Protein AF-A0A7V3U3P9-F1 (afdb_monomer_lite)

Radius of gyration: 26.53 Å; chains: 1; bounding box: 94×39×67 Å

Structure (mmCIF, N/CA/C/O backbone):
data_AF-A0A7V3U3P9-F1
#
_entry.id   AF-A0A7V3U3P9-F1
#
loop_
_atom_site.group_PDB
_atom_site.id
_atom_site.type_symbol
_atom_site.label_atom_id
_atom_site.label_alt_id
_atom_site.label_comp_id
_atom_site.label_asym_id
_atom_site.label_entity_id
_atom_site.label_seq_id
_atom_site.pdbx_PDB_ins_code
_atom_site.Cartn_x
_atom_site.Cartn_y
_atom_site.Cartn_z
_atom_site.occupancy
_atom_site.B_iso_or_equiv
_atom_site.auth_seq_id
_atom_site.auth_comp_id
_atom_site.auth_asym_id
_atom_site.auth_atom_id
_atom_site.pdbx_PDB_model_num
ATOM 1 N N . MET A 1 1 ? -73.932 21.359 -50.971 1.00 46.62 1 MET A N 1
ATOM 2 C CA . MET A 1 1 ? -74.324 20.987 -49.596 1.00 46.62 1 MET A CA 1
ATOM 3 C C . MET A 1 1 ? -73.938 19.527 -49.365 1.00 46.62 1 MET A C 1
ATOM 5 O O . MET A 1 1 ? -74.734 18.662 -49.674 1.00 46.62 1 MET A O 1
ATOM 9 N N . VAL A 1 2 ? -72.713 19.258 -48.896 1.00 38.31 2 VAL A N 1
ATOM 10 C CA . VAL A 1 2 ? -72.288 17.982 -48.279 1.00 38.31 2 VAL A CA 1
ATOM 11 C C . VAL A 1 2 ? -71.192 18.347 -47.271 1.00 38.31 2 VAL A C 1
ATOM 13 O O . VAL A 1 2 ? -70.230 19.020 -47.634 1.00 38.31 2 VAL A O 1
ATOM 16 N N . ARG A 1 3 ? -71.396 18.010 -45.993 1.00 40.47 3 ARG A N 1
ATOM 17 C CA . ARG A 1 3 ? -70.483 18.297 -44.874 1.00 40.47 3 ARG A CA 1
ATOM 18 C C . ARG A 1 3 ? -69.463 17.160 -44.743 1.00 40.47 3 ARG A C 1
ATOM 20 O O . ARG A 1 3 ? -69.867 16.003 -44.697 1.00 40.47 3 ARG A O 1
ATOM 27 N N . LEU A 1 4 ? -68.177 17.491 -44.637 1.00 38.72 4 LEU A N 1
ATOM 28 C CA . LEU A 1 4 ? -67.116 16.564 -44.226 1.00 38.72 4 LEU A CA 1
ATOM 29 C C . LEU A 1 4 ? -67.027 16.566 -42.686 1.00 38.72 4 LEU A C 1
ATOM 31 O O . LEU A 1 4 ? -66.947 17.657 -42.115 1.00 38.72 4 LEU A O 1
ATOM 35 N N . PRO A 1 5 ? -67.032 15.417 -41.990 1.00 52.75 5 PRO A N 1
ATOM 36 C CA . PRO A 1 5 ? -66.794 15.397 -40.554 1.00 52.75 5 PRO A CA 1
ATOM 37 C C . PRO A 1 5 ? -65.288 15.361 -40.253 1.00 52.75 5 PRO A C 1
ATOM 39 O O . PRO A 1 5 ? -64.546 14.538 -40.786 1.00 52.75 5 PRO A O 1
ATOM 42 N N . PHE A 1 6 ? -64.850 16.254 -39.364 1.00 46.12 6 PHE A N 1
ATOM 43 C CA . PHE A 1 6 ? -63.572 16.160 -38.661 1.00 46.12 6 PHE A CA 1
ATOM 44 C C . PHE A 1 6 ? -63.615 14.954 -37.712 1.00 46.12 6 PHE A C 1
ATOM 46 O O . PHE A 1 6 ? -64.460 14.908 -36.819 1.00 46.12 6 PHE A O 1
ATOM 53 N N . ILE A 1 7 ? -62.705 13.994 -37.883 1.00 49.81 7 ILE A N 1
ATOM 54 C CA . ILE A 1 7 ? -62.454 12.937 -36.898 1.00 49.81 7 ILE A CA 1
ATOM 55 C C . ILE A 1 7 ? -61.219 13.349 -36.099 1.00 49.81 7 ILE A C 1
ATOM 57 O O . ILE A 1 7 ? -60.092 13.283 -36.586 1.00 49.81 7 ILE A O 1
ATOM 61 N N . THR A 1 8 ? -61.442 13.796 -34.868 1.00 47.94 8 THR A N 1
ATOM 62 C CA . THR A 1 8 ? -60.394 14.019 -33.871 1.00 47.94 8 THR A CA 1
ATOM 63 C C . THR A 1 8 ? -59.976 12.661 -33.308 1.00 47.94 8 THR A C 1
ATOM 65 O O . THR A 1 8 ? -60.768 12.000 -32.638 1.00 47.94 8 THR A O 1
ATOM 68 N N . ALA A 1 9 ? -58.747 12.220 -33.579 1.00 49.25 9 ALA A N 1
ATOM 69 C CA . ALA A 1 9 ? -58.184 11.032 -32.946 1.00 49.25 9 ALA A CA 1
ATOM 70 C C . ALA A 1 9 ? -57.761 11.373 -31.507 1.00 49.25 9 ALA A C 1
ATOM 72 O O . ALA A 1 9 ? -56.829 12.146 -31.290 1.00 49.25 9 ALA A O 1
ATOM 73 N N . LEU A 1 10 ? -58.469 10.817 -30.523 1.00 45.03 10 LEU A N 1
ATOM 74 C CA . LEU A 1 10 ? -58.104 10.887 -29.111 1.00 45.03 10 LEU A CA 1
ATOM 75 C C . LEU A 1 10 ? -57.141 9.733 -28.799 1.00 45.03 10 LEU A C 1
ATOM 77 O O . LEU A 1 10 ? -57.564 8.595 -28.601 1.00 45.03 10 LEU A O 1
ATOM 81 N N . THR A 1 11 ? -55.840 10.012 -28.777 1.00 53.34 11 THR A N 1
ATOM 82 C CA . THR A 1 11 ? -54.821 9.032 -28.384 1.00 53.34 11 THR A CA 1
ATOM 83 C C . THR A 1 11 ? -54.784 8.927 -26.860 1.00 53.34 11 THR A C 1
ATOM 85 O O . THR A 1 11 ? -54.251 9.800 -26.178 1.00 53.34 11 THR A O 1
ATOM 88 N N . VAL A 1 12 ? -55.360 7.859 -26.306 1.00 51.06 12 VAL A N 1
ATOM 89 C CA . VAL A 1 12 ? -55.224 7.519 -24.884 1.00 51.06 12 VAL A CA 1
ATOM 90 C C . VAL A 1 12 ? -53.857 6.862 -24.677 1.00 51.06 12 VAL A C 1
ATOM 92 O O . VAL A 1 12 ? -53.647 5.715 -25.066 1.00 51.06 12 VAL A O 1
ATOM 95 N N . PHE A 1 13 ? -52.915 7.579 -24.061 1.00 54.81 13 PHE A N 1
ATOM 96 C CA . PHE A 1 13 ? -51.685 6.982 -23.539 1.00 54.81 13 PHE A CA 1
ATOM 97 C C . PHE A 1 13 ? -52.014 6.211 -22.252 1.00 54.81 13 PHE A C 1
ATOM 99 O O . PHE A 1 13 ? -52.076 6.792 -21.169 1.00 54.81 13 PHE A O 1
ATOM 106 N N . LEU A 1 14 ? -52.216 4.892 -22.351 1.00 52.50 14 LEU A N 1
ATOM 107 C CA . LEU A 1 14 ? -52.084 4.017 -21.185 1.00 52.50 14 LEU A CA 1
ATOM 108 C C . LEU A 1 14 ? -50.596 3.950 -20.819 1.00 52.50 14 LEU A C 1
ATOM 110 O O . LEU A 1 14 ? -49.832 3.172 -21.389 1.00 52.50 14 LEU A O 1
ATOM 114 N N . ALA A 1 15 ? -50.181 4.774 -19.860 1.00 59.84 15 ALA A N 1
ATOM 115 C CA . ALA A 1 15 ? -48.938 4.554 -19.139 1.00 59.84 15 ALA A CA 1
ATOM 116 C C . ALA A 1 15 ? -49.094 3.263 -18.322 1.00 59.84 15 ALA A C 1
ATOM 118 O O . ALA A 1 15 ? -49.688 3.256 -17.245 1.00 59.84 15 ALA A O 1
ATOM 119 N N . ALA A 1 16 ? -48.607 2.145 -18.862 1.00 58.31 16 ALA A N 1
ATOM 120 C CA . ALA A 1 16 ? -48.462 0.917 -18.101 1.00 58.31 16 ALA A CA 1
ATOM 121 C C . ALA A 1 16 ? -47.437 1.174 -16.985 1.00 58.31 16 ALA A C 1
ATOM 123 O O . ALA A 1 16 ? -46.234 1.233 -17.240 1.00 58.31 16 ALA A O 1
ATOM 124 N N . CYS A 1 17 ? -47.915 1.355 -15.751 1.00 54.69 17 CYS A N 1
ATOM 125 C CA . CYS A 1 17 ? -47.083 1.259 -14.557 1.00 54.69 17 CYS A CA 1
ATOM 126 C C . CYS A 1 17 ? -46.470 -0.143 -14.525 1.00 54.69 17 CYS A C 1
ATOM 128 O O . CYS A 1 17 ? -47.109 -1.106 -14.100 1.00 54.69 17 CYS A O 1
ATOM 130 N N . LEU A 1 18 ? -45.236 -0.267 -15.012 1.00 62.41 18 LEU A N 1
ATOM 131 C CA . LEU A 1 18 ? -44.437 -1.461 -14.791 1.00 62.41 18 LEU A CA 1
ATOM 132 C C . LEU A 1 18 ? -44.228 -1.608 -13.277 1.00 62.41 18 LEU A C 1
ATOM 134 O O . LEU A 1 18 ? -43.896 -0.620 -12.617 1.00 62.41 18 LEU A O 1
ATOM 138 N N . PRO A 1 19 ? -44.413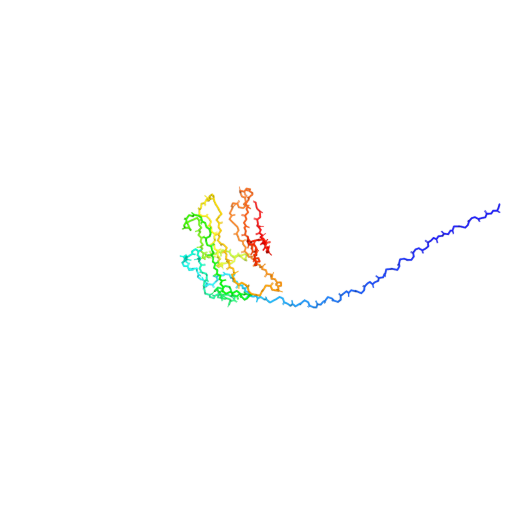 -2.809 -12.706 1.00 58.03 19 PRO A N 1
ATOM 139 C CA . PRO A 1 19 ? -44.147 -3.031 -11.296 1.00 58.03 19 PRO A CA 1
ATOM 140 C C . PRO A 1 19 ? -42.673 -2.734 -11.016 1.00 58.03 19 PRO A C 1
ATOM 142 O O . PRO A 1 19 ? -41.774 -3.342 -11.602 1.00 58.03 19 PRO A O 1
ATOM 145 N N . THR A 1 20 ? -42.427 -1.777 -10.122 1.00 61.72 20 THR A N 1
ATOM 146 C CA . THR A 1 20 ? -41.101 -1.460 -9.596 1.00 61.72 20 THR A CA 1
ATOM 147 C C . THR A 1 20 ? -40.511 -2.750 -9.036 1.00 61.72 20 THR A C 1
ATOM 149 O O . THR A 1 20 ? -41.060 -3.315 -8.088 1.00 61.72 20 THR A O 1
ATOM 152 N N . LYS A 1 21 ? -39.425 -3.262 -9.636 1.00 61.25 21 LYS A N 1
ATOM 153 C CA . LYS A 1 21 ? -38.688 -4.406 -9.080 1.00 61.25 21 LYS A CA 1
ATOM 154 C C . LYS A 1 21 ? -38.404 -4.087 -7.615 1.00 61.25 21 LYS A C 1
ATOM 156 O O . LYS A 1 21 ? -37.758 -3.076 -7.343 1.00 61.25 21 LYS A O 1
ATOM 161 N N . SER A 1 22 ? -38.899 -4.911 -6.688 1.00 57.88 22 SER A N 1
ATOM 162 C CA . SER A 1 22 ? -38.602 -4.735 -5.268 1.00 57.88 22 SER A CA 1
ATOM 163 C C . SER A 1 22 ? -37.087 -4.754 -5.113 1.00 57.88 22 SER A C 1
ATOM 165 O O . SER A 1 22 ? -36.445 -5.773 -5.382 1.00 57.88 22 SER A O 1
ATOM 167 N N . GLN A 1 23 ? -36.509 -3.615 -4.748 1.00 60.84 23 GLN A N 1
ATOM 168 C CA . GLN A 1 23 ? -35.085 -3.503 -4.507 1.00 60.84 23 GLN A CA 1
ATOM 169 C C . GLN A 1 23 ? -34.775 -4.391 -3.305 1.00 60.84 23 GLN A C 1
ATOM 171 O O . GLN A 1 23 ? -35.209 -4.115 -2.187 1.00 60.84 23 GLN A O 1
ATOM 176 N N . GLN A 1 24 ? -34.107 -5.517 -3.560 1.00 62.59 24 GLN A N 1
ATOM 177 C CA . GLN A 1 24 ? -33.650 -6.415 -2.511 1.00 62.59 24 GLN A CA 1
ATOM 178 C C . GLN A 1 24 ? -32.869 -5.574 -1.490 1.00 62.59 24 GLN A C 1
ATOM 180 O O . GLN A 1 24 ? -32.007 -4.797 -1.914 1.00 62.59 24 GLN A O 1
ATOM 185 N N . PRO A 1 25 ? -33.170 -5.665 -0.179 1.00 63.16 25 PRO A N 1
ATOM 186 C CA . PRO A 1 25 ? -32.473 -4.869 0.819 1.00 63.16 25 PRO A CA 1
ATOM 187 C C . PRO A 1 25 ? -30.971 -5.101 0.669 1.00 63.16 25 PRO A C 1
ATOM 189 O O . PRO A 1 25 ? -30.502 -6.245 0.682 1.00 63.16 25 PRO A O 1
ATOM 192 N N . ALA A 1 26 ? -30.236 -4.010 0.450 1.00 72.12 26 ALA A N 1
ATOM 193 C CA . ALA A 1 26 ? -28.797 -4.056 0.276 1.00 72.12 26 ALA A CA 1
ATOM 194 C C . ALA A 1 26 ? -28.193 -4.699 1.526 1.00 72.12 26 ALA A C 1
ATOM 196 O O . ALA A 1 26 ? -28.395 -4.220 2.644 1.00 72.12 26 ALA A O 1
ATOM 197 N N . ARG A 1 27 ? -27.481 -5.816 1.351 1.00 73.00 27 ARG A N 1
ATOM 198 C CA . ARG A 1 27 ? -26.704 -6.381 2.453 1.00 73.00 27 ARG A CA 1
ATOM 199 C C . ARG A 1 27 ? -25.647 -5.341 2.834 1.00 73.00 27 ARG A C 1
ATOM 201 O O . ARG A 1 27 ? -24.965 -4.852 1.932 1.00 73.00 27 ARG A O 1
ATOM 208 N N . PRO A 1 28 ? -25.502 -4.986 4.120 1.00 82.94 28 PRO A N 1
ATOM 209 C CA . PRO A 1 28 ? -24.477 -4.036 4.521 1.00 82.94 28 PRO A CA 1
ATOM 210 C C . PRO A 1 28 ? -23.099 -4.594 4.156 1.00 82.94 28 PRO A C 1
ATOM 212 O O . PRO A 1 28 ? -22.826 -5.782 4.356 1.00 82.94 28 PRO A O 1
ATOM 215 N N . ALA A 1 29 ? -22.237 -3.745 3.596 1.00 87.12 29 ALA A N 1
ATOM 216 C CA . ALA A 1 29 ? -20.867 -4.124 3.288 1.00 87.12 29 ALA A CA 1
ATOM 217 C C . ALA A 1 29 ? -20.137 -4.516 4.582 1.00 87.12 29 ALA A C 1
ATOM 219 O O . ALA A 1 29 ? -20.205 -3.808 5.588 1.00 87.12 29 ALA A O 1
ATOM 220 N N . LYS A 1 30 ? -19.431 -5.650 4.560 1.00 90.12 30 LYS A N 1
ATOM 221 C CA . LYS A 1 30 ? -18.576 -6.074 5.672 1.00 90.12 30 LYS A CA 1
ATOM 222 C C . LYS A 1 30 ? -17.202 -5.431 5.503 1.00 90.12 30 LYS A C 1
ATOM 224 O O . LYS A 1 30 ? -16.535 -5.695 4.506 1.00 90.12 30 LYS A O 1
ATOM 229 N N . LEU A 1 31 ? -16.761 -4.646 6.484 1.00 93.44 31 LEU A N 1
ATOM 230 C CA . LEU A 1 31 ? -15.379 -4.170 6.528 1.00 93.44 31 LEU A CA 1
ATOM 231 C C . LEU A 1 31 ? -14.444 -5.370 6.734 1.00 93.44 31 LEU A C 1
ATOM 233 O O . LEU A 1 31 ? -14.619 -6.140 7.679 1.00 93.44 31 LEU A O 1
ATOM 237 N N . LEU A 1 32 ? -13.501 -5.562 5.811 1.00 93.75 32 LEU A N 1
ATOM 238 C CA . LEU A 1 32 ? -12.556 -6.683 5.851 1.00 93.75 32 LEU A CA 1
ATOM 239 C C . LEU A 1 32 ? -11.212 -6.284 6.464 1.00 93.75 32 LEU A C 1
ATOM 241 O O . LEU A 1 32 ? -10.578 -7.101 7.122 1.00 93.75 32 LEU A O 1
ATOM 245 N N . PHE A 1 33 ? -10.790 -5.042 6.235 1.00 95.81 33 PHE A N 1
ATOM 246 C CA . PHE A 1 33 ? -9.532 -4.493 6.716 1.00 95.81 33 PHE A CA 1
ATOM 247 C C . PHE A 1 33 ? -9.589 -2.962 6.712 1.00 95.81 33 PHE A C 1
ATOM 249 O O . PHE A 1 33 ? -10.244 -2.367 5.855 1.00 95.81 33 PHE A O 1
ATOM 256 N N . SER A 1 34 ? -8.896 -2.331 7.654 1.00 96.62 34 SER A N 1
ATOM 257 C CA . SER A 1 34 ? -8.647 -0.890 7.691 1.00 96.62 34 SER A CA 1
ATOM 258 C C . SER A 1 34 ? -7.364 -0.646 8.472 1.00 96.62 34 SER A C 1
ATOM 260 O O . SER A 1 34 ? -7.144 -1.317 9.468 1.00 96.62 34 SER A O 1
ATOM 262 N N . SER A 1 35 ? -6.536 0.312 8.067 1.00 96.94 35 SER A N 1
ATOM 263 C CA . SER A 1 35 ? -5.371 0.721 8.855 1.00 96.94 35 SER A CA 1
ATOM 264 C C . SER A 1 35 ? -4.988 2.161 8.531 1.00 96.94 35 SER A C 1
ATOM 266 O O . SER A 1 35 ? -5.064 2.580 7.376 1.00 96.94 35 SER A O 1
ATOM 268 N N . GLY A 1 36 ? -4.591 2.897 9.567 1.00 95.25 36 GLY A N 1
ATOM 269 C CA . GLY A 1 36 ? -3.878 4.172 9.497 1.00 95.25 36 GLY A CA 1
ATOM 270 C C . GLY A 1 36 ? -2.405 4.024 9.892 1.00 95.25 36 GLY A C 1
ATOM 271 O O . GLY A 1 36 ? -1.762 5.004 10.220 1.00 95.25 36 GLY A O 1
ATOM 272 N N . PHE A 1 37 ? -1.862 2.803 9.889 1.00 97.94 37 PHE A N 1
ATOM 273 C CA . PHE A 1 37 ? -0.482 2.476 10.269 1.00 97.94 37 PHE A CA 1
ATOM 274 C C . PHE A 1 37 ? -0.096 2.845 11.717 1.00 97.94 37 PHE A C 1
ATOM 276 O O . PHE A 1 37 ? 1.086 3.015 12.035 1.00 97.94 37 PHE A O 1
ATOM 283 N N . GLU A 1 38 ? -1.067 2.945 12.622 1.00 98.06 38 GLU A N 1
ATOM 284 C CA . GLU A 1 38 ? -0.813 3.315 14.017 1.00 98.06 38 GLU A CA 1
ATOM 285 C C . GLU A 1 38 ? -0.239 2.127 14.797 1.00 98.06 38 GLU A C 1
ATOM 287 O O . GLU A 1 38 ? -0.871 1.084 14.903 1.00 98.06 38 GLU A O 1
ATOM 292 N N . GLY A 1 39 ? 0.978 2.243 15.334 1.00 96.75 39 GLY A N 1
ATOM 293 C CA . GLY A 1 39 ? 1.631 1.142 16.062 1.00 96.75 39 GLY A CA 1
ATOM 294 C C . GLY A 1 39 ? 2.090 -0.042 15.195 1.00 96.75 39 GLY A C 1
ATOM 295 O O . GLY A 1 39 ? 2.479 -1.077 15.736 1.00 96.75 39 GLY A O 1
ATOM 296 N N . VAL A 1 40 ? 2.083 0.106 13.867 1.00 97.94 40 VAL A N 1
ATOM 297 C CA . VAL A 1 40 ? 2.614 -0.896 12.929 1.00 97.94 40 VAL A CA 1
ATOM 298 C C . VAL A 1 40 ? 4.054 -0.562 12.545 1.00 97.94 40 VAL A C 1
ATOM 300 O O . VAL A 1 40 ? 4.486 0.594 12.604 1.00 97.94 40 VAL A O 1
ATOM 303 N N . THR A 1 41 ? 4.804 -1.574 12.127 1.00 97.44 41 THR A N 1
ATOM 304 C CA . THR A 1 41 ? 6.212 -1.445 11.748 1.00 97.44 41 THR A CA 1
ATOM 305 C C . THR A 1 41 ? 6.453 -1.944 10.333 1.00 97.44 41 THR A C 1
ATOM 307 O O . THR A 1 41 ? 5.746 -2.818 9.830 1.00 97.44 41 THR A O 1
ATOM 310 N N . LEU A 1 42 ? 7.477 -1.377 9.700 1.00 97.38 42 LEU A N 1
ATOM 311 C CA . LEU A 1 42 ? 7.997 -1.826 8.418 1.00 97.38 42 LEU A CA 1
ATOM 312 C C . LEU A 1 42 ? 9.269 -2.640 8.671 1.00 97.38 42 LEU A C 1
ATOM 314 O O . LEU A 1 42 ? 10.179 -2.171 9.353 1.00 97.38 42 LEU A O 1
ATOM 318 N N . GLY A 1 43 ? 9.297 -3.864 8.159 1.00 96.06 43 GLY A N 1
ATOM 319 C CA . GLY A 1 43 ? 10.438 -4.763 8.244 1.00 96.06 43 GLY A CA 1
ATOM 320 C C . GLY A 1 43 ? 11.565 -4.401 7.271 1.00 96.06 43 GLY A C 1
ATOM 321 O O . GLY A 1 43 ? 11.410 -3.508 6.424 1.00 96.06 43 GLY A O 1
ATOM 322 N N . PRO A 1 44 ? 12.707 -5.101 7.380 1.00 94.31 44 PRO A N 1
ATOM 323 C CA . PRO A 1 44 ? 13.785 -4.978 6.409 1.00 94.31 44 PRO A CA 1
ATOM 324 C C . PRO A 1 44 ? 13.324 -5.423 5.014 1.00 94.31 44 PRO A C 1
ATOM 326 O O . PRO A 1 44 ? 12.294 -6.082 4.856 1.00 94.31 44 PRO A O 1
ATOM 329 N N . LEU A 1 45 ? 14.095 -5.028 4.003 1.00 92.06 45 LEU A N 1
ATOM 330 C CA . LEU A 1 45 ? 13.960 -5.554 2.651 1.00 92.06 45 LEU A CA 1
ATOM 331 C C . LEU A 1 45 ? 14.601 -6.945 2.589 1.00 92.06 45 LEU A C 1
ATOM 333 O O . LEU A 1 45 ? 15.804 -7.074 2.807 1.00 92.06 45 LEU A O 1
ATOM 337 N N . GLU A 1 46 ? 13.802 -7.954 2.264 1.00 91.94 46 GLU A N 1
ATOM 338 C CA . GLU A 1 46 ? 14.212 -9.351 2.114 1.00 91.94 46 GLU A CA 1
ATOM 339 C C . GLU A 1 46 ? 13.602 -9.905 0.823 1.00 91.94 46 G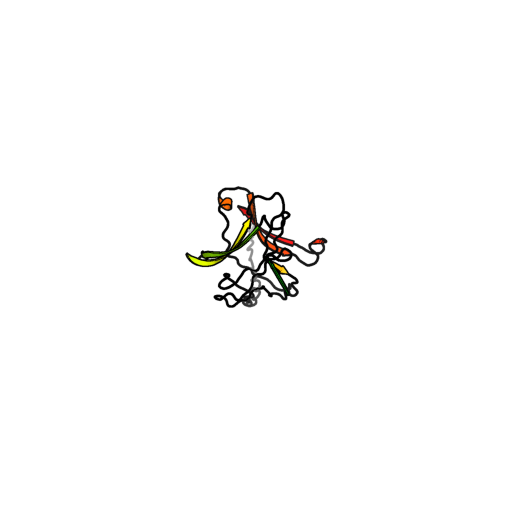LU A C 1
ATOM 341 O O . GLU A 1 46 ? 12.406 -9.750 0.584 1.00 91.94 46 GLU A O 1
ATOM 346 N N . ASP A 1 47 ? 14.427 -10.493 -0.047 1.00 89.69 47 ASP A N 1
ATOM 347 C CA . ASP A 1 47 ? 14.006 -11.092 -1.326 1.00 89.69 47 ASP A CA 1
ATOM 348 C C . ASP A 1 47 ? 13.120 -10.183 -2.204 1.00 89.69 47 ASP A C 1
ATOM 350 O O . ASP A 1 47 ? 12.210 -10.635 -2.897 1.00 89.69 47 ASP A O 1
ATOM 354 N N . GLY A 1 48 ? 13.384 -8.872 -2.179 1.00 90.69 48 GLY A N 1
ATOM 355 C CA . GLY A 1 48 ? 12.616 -7.877 -2.933 1.00 90.69 48 GLY A CA 1
ATOM 356 C C . GLY A 1 48 ? 11.317 -7.425 -2.258 1.00 90.69 48 GLY A C 1
ATOM 357 O O . GLY A 1 48 ? 10.610 -6.599 -2.829 1.00 90.69 48 GLY A O 1
ATOM 358 N N . TYR A 1 49 ? 11.010 -7.897 -1.046 1.00 93.88 49 TYR A N 1
ATOM 359 C CA . TYR A 1 49 ? 9.819 -7.518 -0.289 1.00 93.88 49 TYR A CA 1
ATOM 360 C C . TYR A 1 49 ? 10.147 -6.825 1.035 1.00 93.88 49 TYR A C 1
ATOM 362 O O . TYR A 1 49 ? 11.092 -7.180 1.731 1.00 93.88 49 TYR A O 1
ATOM 370 N N . GLN A 1 50 ? 9.307 -5.871 1.435 1.00 96.12 50 GLN A N 1
ATOM 371 C CA . GLN A 1 50 ? 9.236 -5.398 2.817 1.00 96.12 50 GLN A CA 1
ATOM 372 C C . GLN A 1 50 ? 7.910 -5.820 3.447 1.00 96.12 50 GLN A C 1
ATOM 374 O O . GLN A 1 50 ? 6.828 -5.583 2.902 1.00 96.12 50 GLN A O 1
ATOM 379 N N . THR A 1 51 ? 7.985 -6.410 4.637 1.00 96.00 51 THR A N 1
ATOM 380 C CA . THR A 1 51 ? 6.791 -6.813 5.387 1.00 96.00 51 THR A CA 1
ATOM 381 C C . THR A 1 51 ? 6.305 -5.671 6.271 1.00 96.00 51 THR A C 1
ATOM 383 O O . THR A 1 51 ? 7.084 -5.088 7.019 1.00 96.00 51 THR A O 1
ATOM 386 N N . ILE A 1 52 ? 5.004 -5.380 6.242 1.00 97.69 52 ILE A N 1
ATOM 387 C CA . ILE A 1 52 ? 4.358 -4.550 7.268 1.00 97.69 52 ILE A CA 1
ATOM 388 C C . ILE A 1 52 ? 3.819 -5.491 8.340 1.00 97.69 52 ILE A C 1
ATOM 390 O O . ILE A 1 52 ? 3.167 -6.488 8.021 1.00 97.69 52 ILE A O 1
ATOM 394 N N . SER A 1 53 ? 4.102 -5.201 9.606 1.00 97.44 53 SER A N 1
ATOM 395 C CA . SER A 1 53 ? 3.741 -6.075 10.721 1.00 97.44 53 SER A CA 1
ATOM 396 C C . SER A 1 53 ? 3.171 -5.297 11.902 1.00 97.44 53 SER A C 1
ATOM 398 O O . SER A 1 53 ? 3.417 -4.103 12.063 1.00 97.44 53 SER A O 1
ATOM 400 N N . GLY A 1 54 ? 2.403 -5.993 12.736 1.00 97.69 54 GLY A N 1
ATOM 401 C CA . GLY A 1 54 ? 1.782 -5.423 13.928 1.00 97.69 54 GLY A CA 1
ATOM 402 C C . GLY A 1 54 ? 0.282 -5.207 13.773 1.00 97.69 54 GLY A C 1
ATOM 403 O O . GLY A 1 54 ? -0.312 -5.466 12.724 1.00 97.69 54 GLY A O 1
ATOM 404 N N . THR A 1 55 ? -0.332 -4.772 14.867 1.00 98.44 55 THR A N 1
ATOM 405 C CA . THR A 1 55 ? -1.755 -4.446 14.929 1.00 98.44 55 THR A CA 1
ATOM 406 C C . THR A 1 55 ? -1.895 -2.940 14.934 1.00 98.44 55 THR A C 1
ATOM 408 O O . THR A 1 55 ? -1.272 -2.269 15.752 1.00 98.44 55 THR A O 1
ATOM 411 N N . ASP A 1 56 ? -2.729 -2.433 14.038 1.00 98.31 56 ASP A N 1
ATOM 412 C CA . ASP A 1 56 ? -3.099 -1.034 14.021 1.00 98.31 56 ASP A CA 1
ATOM 413 C C . ASP A 1 56 ? -3.862 -0.695 15.308 1.00 98.31 56 ASP A C 1
ATOM 415 O O . ASP A 1 56 ? -4.948 -1.224 15.557 1.00 98.31 56 ASP A O 1
ATOM 419 N N . THR A 1 57 ? -3.281 0.146 16.158 1.00 98.25 57 THR A N 1
ATOM 420 C CA . THR A 1 57 ? -3.781 0.380 17.522 1.00 98.25 57 THR A CA 1
ATOM 421 C C . THR A 1 57 ? -5.090 1.164 17.566 1.00 98.25 57 THR A C 1
ATOM 423 O O . THR A 1 57 ? -5.772 1.138 18.589 1.00 98.25 57 THR A O 1
ATOM 426 N N . VAL A 1 58 ? -5.469 1.827 16.470 1.00 97.00 58 VAL A N 1
ATOM 427 C CA . VAL A 1 58 ? -6.711 2.604 16.367 1.00 97.00 58 VAL A CA 1
ATOM 428 C C . VAL A 1 58 ? -7.849 1.759 15.804 1.00 97.00 58 VAL A C 1
ATOM 430 O O . VAL A 1 58 ? -8.976 1.823 16.289 1.00 97.00 58 VAL A O 1
ATOM 433 N N . THR A 1 59 ? -7.574 0.957 14.778 1.00 97.19 59 THR A N 1
ATOM 434 C CA . THR A 1 59 ? -8.602 0.190 14.058 1.00 97.19 59 THR A CA 1
ATOM 435 C C . THR A 1 59 ? -8.715 -1.265 14.518 1.00 97.19 59 THR A C 1
ATOM 437 O O . THR A 1 59 ? -9.724 -1.914 14.245 1.00 97.19 59 THR A O 1
ATOM 440 N N . GLY A 1 60 ? -7.694 -1.790 15.201 1.00 98.06 60 GLY A N 1
ATOM 441 C CA . GLY A 1 60 ? -7.625 -3.167 15.693 1.00 98.06 60 GLY A CA 1
ATOM 442 C C . GLY A 1 60 ? -7.299 -4.223 14.630 1.00 98.06 60 GLY A C 1
ATOM 443 O O . GLY A 1 60 ? -7.190 -5.402 14.968 1.00 98.06 60 GLY A O 1
ATOM 444 N N . TYR A 1 61 ? -7.131 -3.845 13.358 1.00 98.25 61 TYR A N 1
ATOM 445 C CA . TYR A 1 61 ? -6.752 -4.783 12.297 1.00 98.25 61 TYR A CA 1
ATOM 446 C C . TYR A 1 61 ? -5.248 -5.047 12.297 1.00 98.25 61 TYR A C 1
ATOM 448 O O . TYR A 1 61 ? -4.438 -4.193 12.653 1.00 98.25 61 TYR A O 1
ATOM 456 N N . ARG A 1 62 ? -4.864 -6.249 11.869 1.00 97.38 62 ARG A N 1
ATOM 457 C CA . ARG A 1 62 ? -3.477 -6.713 11.890 1.00 97.38 62 ARG A CA 1
ATOM 458 C C . ARG A 1 62 ? -2.902 -6.813 10.483 1.00 97.38 62 ARG A C 1
ATOM 460 O O . ARG A 1 62 ? -3.577 -7.300 9.582 1.00 97.38 62 ARG A O 1
ATOM 467 N N . TRP A 1 63 ? -1.644 -6.412 10.338 1.00 97.31 63 TRP A N 1
ATOM 468 C CA . TRP A 1 63 ? -0.813 -6.720 9.178 1.00 97.31 63 TRP A CA 1
ATOM 469 C C . TRP A 1 63 ? -0.060 -8.047 9.397 1.00 97.31 63 TRP A C 1
ATOM 471 O O . TRP A 1 63 ? 0.348 -8.328 10.533 1.00 97.31 63 TRP A O 1
ATOM 481 N N . PRO A 1 64 ? 0.172 -8.874 8.361 1.00 96.12 64 PRO A N 1
ATOM 482 C CA . PRO A 1 64 ? -0.205 -8.706 6.948 1.00 96.12 64 PRO A CA 1
ATOM 483 C C . PRO A 1 64 ? -1.717 -8.767 6.661 1.00 96.12 64 PRO A C 1
ATOM 485 O O . PRO A 1 64 ? -2.476 -9.353 7.436 1.00 96.12 64 PRO A O 1
ATOM 488 N N . ILE A 1 65 ? -2.154 -8.195 5.531 1.00 94.75 65 ILE A N 1
ATOM 489 C CA . ILE A 1 65 ? -3.559 -8.257 5.095 1.00 94.75 65 ILE A CA 1
ATOM 490 C C . ILE A 1 65 ? -3.877 -9.672 4.587 1.00 94.75 65 ILE A C 1
ATOM 492 O O . ILE A 1 65 ? -3.357 -10.102 3.566 1.00 94.75 65 ILE A O 1
ATOM 496 N N . THR A 1 66 ? -4.787 -10.375 5.265 1.00 91.69 66 THR A N 1
ATOM 497 C CA . THR A 1 66 ? -5.165 -11.782 4.979 1.00 91.69 66 THR A CA 1
ATOM 498 C C . THR A 1 66 ? -6.641 -11.935 4.590 1.00 91.69 66 THR A C 1
ATOM 500 O O . THR A 1 66 ? -7.301 -12.943 4.849 1.00 91.69 66 THR A O 1
ATOM 503 N N . VAL A 1 67 ? -7.212 -10.889 3.991 1.00 91.19 67 VAL A N 1
ATOM 504 C CA . VAL A 1 67 ? -8.618 -10.880 3.564 1.00 91.19 67 VAL A CA 1
ATOM 505 C C . VAL A 1 67 ? -8.814 -11.742 2.319 1.00 91.19 67 VAL A C 1
ATOM 507 O O . VAL A 1 67 ? -7.848 -12.121 1.666 1.00 91.19 67 VAL A O 1
ATOM 510 N N . ILE A 1 68 ? -10.067 -12.071 1.985 1.00 89.62 68 ILE A N 1
ATOM 511 C CA . ILE A 1 68 ? -10.440 -12.799 0.751 1.00 89.62 68 ILE A CA 1
ATOM 512 C C . ILE A 1 68 ? -9.668 -14.117 0.517 1.00 89.62 68 ILE A C 1
ATOM 514 O O . ILE A 1 68 ? -9.462 -14.559 -0.613 1.00 89.62 68 ILE A O 1
ATOM 518 N N . GLY A 1 69 ? -9.256 -14.770 1.608 1.00 90.75 69 GLY A N 1
ATOM 519 C CA . GLY A 1 69 ? -8.529 -16.038 1.570 1.00 90.75 69 GLY A CA 1
ATOM 520 C C . GLY A 1 69 ? -7.091 -15.920 1.060 1.00 90.75 69 GLY A C 1
ATOM 521 O O . GLY A 1 69 ? -6.535 -16.935 0.650 1.00 90.75 69 GLY A O 1
ATOM 522 N N . ALA A 1 70 ? -6.522 -14.711 1.055 1.00 92.25 70 ALA A N 1
ATOM 523 C CA . ALA A 1 70 ? -5.119 -14.466 0.752 1.00 92.25 70 ALA A CA 1
ATOM 524 C C . ALA A 1 70 ? -4.207 -15.066 1.829 1.00 92.25 70 ALA A C 1
ATOM 526 O O . ALA A 1 70 ? -4.483 -14.945 3.028 1.00 92.25 70 ALA A O 1
ATOM 527 N N . THR A 1 71 ? -3.105 -15.679 1.401 1.00 92.69 71 THR A N 1
ATOM 528 C CA . THR A 1 71 ? -2.122 -16.314 2.297 1.00 92.69 71 THR A CA 1
ATOM 529 C C . THR A 1 71 ? -0.771 -15.615 2.314 1.00 92.69 71 THR A C 1
ATOM 531 O O . THR A 1 71 ? 0.063 -15.944 3.154 1.00 92.69 71 THR A O 1
ATOM 534 N N . ASN A 1 72 ? -0.550 -14.653 1.419 1.00 91.88 72 ASN A N 1
ATOM 535 C CA . ASN A 1 72 ? 0.707 -13.930 1.317 1.00 91.88 72 ASN A CA 1
ATOM 536 C C . ASN A 1 72 ? 0.461 -12.457 0.966 1.00 91.88 72 ASN A C 1
ATOM 538 O O . ASN A 1 72 ? -0.525 -12.119 0.310 1.00 91.88 72 ASN A O 1
ATOM 542 N N . SER A 1 73 ? 1.341 -11.572 1.427 1.00 94.69 73 SER A N 1
ATOM 543 C CA . SER A 1 73 ? 1.276 -10.144 1.122 1.00 94.69 73 SER A CA 1
ATOM 544 C C . SER A 1 73 ? 2.556 -9.420 1.527 1.00 94.69 73 SER A C 1
ATOM 546 O O . SER A 1 73 ? 3.165 -9.782 2.535 1.00 94.69 73 SER A O 1
ATOM 548 N N . GLY A 1 74 ? 2.893 -8.333 0.842 1.00 95.62 74 GLY A N 1
ATOM 549 C CA . GLY A 1 74 ? 4.043 -7.499 1.186 1.00 95.62 74 GLY A CA 1
ATOM 550 C C . GLY A 1 74 ? 4.215 -6.321 0.236 1.00 95.62 74 GLY A C 1
ATOM 551 O O . GLY A 1 74 ? 3.570 -6.262 -0.808 1.00 95.62 74 GLY A O 1
ATOM 552 N N . LEU A 1 75 ? 5.084 -5.377 0.600 1.00 95.94 75 LEU A N 1
ATOM 553 C CA . LEU A 1 75 ? 5.523 -4.321 -0.313 1.00 95.94 75 LEU A CA 1
ATOM 554 C C . LEU A 1 75 ? 6.586 -4.883 -1.248 1.00 95.94 75 LEU A C 1
ATOM 556 O O . LEU A 1 75 ? 7.691 -5.159 -0.795 1.00 95.94 75 LEU A O 1
ATOM 560 N N . HIS A 1 76 ? 6.267 -5.034 -2.526 1.00 94.38 76 HIS A N 1
ATOM 561 C CA . HIS A 1 76 ? 7.186 -5.579 -3.520 1.00 94.38 76 HIS A CA 1
ATOM 562 C C . HIS A 1 76 ? 8.012 -4.457 -4.158 1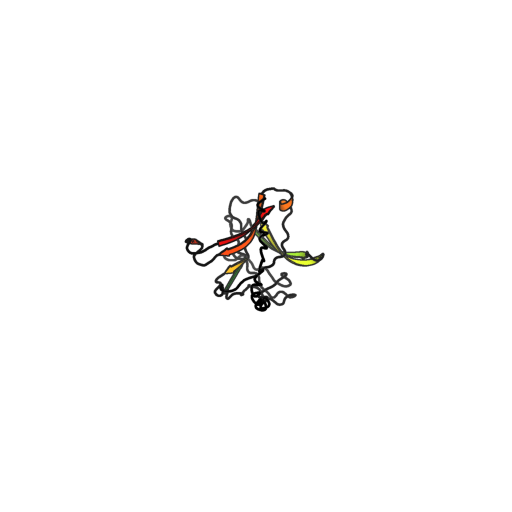.00 94.38 76 HIS A C 1
ATOM 564 O O . HIS A 1 76 ? 7.477 -3.649 -4.906 1.00 94.38 76 HIS A O 1
ATOM 570 N N . MET A 1 77 ? 9.312 -4.385 -3.880 1.00 92.19 77 MET A N 1
ATOM 571 C CA . MET A 1 77 ? 10.214 -3.368 -4.428 1.00 92.19 77 MET A CA 1
ATOM 572 C C . MET A 1 77 ? 10.718 -3.765 -5.821 1.00 92.19 77 MET A C 1
ATOM 574 O O . MET A 1 77 ? 11.811 -4.308 -5.978 1.00 92.19 77 MET A O 1
ATOM 578 N N . ILE A 1 78 ? 9.926 -3.450 -6.844 1.00 89.50 78 ILE A N 1
ATOM 579 C CA . ILE A 1 78 ? 10.233 -3.716 -8.252 1.00 89.50 78 ILE A CA 1
ATOM 580 C C . ILE A 1 78 ? 11.084 -2.569 -8.807 1.00 89.50 78 ILE A C 1
ATOM 582 O O . ILE A 1 78 ? 10.644 -1.420 -8.840 1.00 89.50 78 ILE A O 1
ATOM 586 N N . ASN A 1 79 ? 12.311 -2.870 -9.227 1.00 81.62 79 ASN A N 1
ATOM 587 C CA . ASN A 1 79 ? 13.239 -1.961 -9.915 1.00 81.62 79 ASN A CA 1
ATOM 588 C C . ASN A 1 79 ? 14.429 -2.759 -10.476 1.00 81.62 79 ASN A C 1
ATOM 590 O O . ASN A 1 79 ? 14.585 -3.949 -10.195 1.00 81.62 79 ASN A O 1
ATOM 594 N N . HIS A 1 80 ? 15.284 -2.089 -11.249 1.00 71.06 80 HIS A N 1
ATOM 595 C CA . HIS A 1 80 ? 16.448 -2.694 -11.903 1.00 71.06 80 HIS A CA 1
ATOM 596 C C . HIS A 1 80 ? 17.795 -2.337 -11.250 1.00 71.06 80 HIS A C 1
ATOM 598 O O . HIS A 1 80 ? 18.842 -2.656 -11.809 1.00 71.06 80 HIS A O 1
ATOM 604 N N . ASP A 1 81 ? 17.798 -1.681 -10.085 1.00 81.75 81 ASP A N 1
ATOM 605 C CA . ASP A 1 81 ? 18.999 -1.105 -9.466 1.00 81.75 81 ASP A CA 1
ATOM 606 C C . ASP A 1 81 ? 19.267 -1.603 -8.038 1.00 81.75 81 ASP A C 1
ATOM 608 O O . ASP A 1 81 ? 19.753 -0.861 -7.183 1.00 81.75 81 ASP A O 1
ATOM 612 N N . ASN A 1 82 ? 18.976 -2.882 -7.780 1.00 81.31 82 ASN A N 1
ATOM 613 C CA . ASN A 1 82 ? 19.126 -3.510 -6.461 1.00 81.31 82 ASN A CA 1
ATOM 614 C C . ASN A 1 82 ? 18.359 -2.760 -5.360 1.00 81.31 82 ASN A C 1
ATOM 616 O O . ASN A 1 82 ? 18.860 -2.559 -4.255 1.00 81.31 82 ASN A O 1
ATOM 620 N N . GLN A 1 83 ? 17.145 -2.321 -5.680 1.00 84.44 83 GLN A N 1
ATOM 621 C CA . GLN A 1 83 ? 16.210 -1.694 -4.754 1.00 84.44 83 GLN A CA 1
ATOM 622 C C . GLN A 1 83 ? 16.633 -0.340 -4.185 1.00 84.44 83 GLN A C 1
ATOM 624 O O . GLN A 1 83 ? 16.057 0.119 -3.202 1.00 84.44 83 GLN A O 1
ATOM 629 N N . GLN A 1 84 ? 17.567 0.348 -4.846 1.00 85.56 84 GLN A N 1
ATOM 630 C CA . GLN A 1 84 ? 18.044 1.666 -4.422 1.00 85.56 84 GLN A CA 1
ATOM 631 C C . GLN A 1 84 ? 17.155 2.816 -4.914 1.00 85.56 84 GLN A C 1
ATOM 633 O O . GLN A 1 84 ? 17.060 3.850 -4.241 1.00 85.56 84 GLN A O 1
ATOM 638 N N . ALA A 1 85 ? 16.452 2.637 -6.039 1.00 88.56 85 ALA A N 1
ATOM 639 C CA . ALA A 1 85 ? 15.548 3.655 -6.571 1.00 88.56 85 ALA A CA 1
ATOM 640 C C . ALA A 1 85 ? 14.381 3.952 -5.630 1.00 88.56 85 ALA A C 1
ATOM 642 O O . ALA A 1 85 ? 13.864 5.063 -5.640 1.00 88.56 85 ALA A O 1
ATOM 643 N N . LEU A 1 86 ? 13.954 2.985 -4.818 1.00 91.19 86 LEU A N 1
ATOM 644 C CA . LEU A 1 86 ? 12.738 3.084 -4.020 1.00 91.19 86 LEU A CA 1
ATOM 645 C C . LEU A 1 86 ? 13.062 3.139 -2.529 1.00 91.19 86 LEU A C 1
ATOM 647 O O . LEU A 1 86 ? 13.984 2.490 -2.045 1.00 91.19 86 LEU A O 1
ATOM 651 N N . ARG A 1 87 ? 12.273 3.901 -1.773 1.00 92.75 87 ARG A N 1
ATOM 652 C CA . ARG A 1 87 ? 12.300 3.878 -0.307 1.00 92.75 87 ARG A CA 1
ATOM 653 C C . ARG A 1 87 ? 10.882 3.899 0.235 1.00 92.75 87 ARG A C 1
ATOM 655 O O . ARG A 1 87 ? 10.069 4.713 -0.201 1.00 92.75 87 ARG A O 1
ATOM 662 N N . ASN A 1 88 ? 10.635 3.060 1.236 1.00 96.00 88 ASN A N 1
ATOM 663 C CA . ASN A 1 88 ? 9.417 3.085 2.031 1.00 96.00 88 ASN A CA 1
ATOM 664 C C . ASN A 1 88 ? 9.728 3.401 3.494 1.00 96.00 88 ASN A C 1
ATOM 666 O O . ASN A 1 88 ? 10.773 3.013 4.017 1.00 96.00 88 ASN A O 1
ATOM 670 N N . GLU A 1 89 ? 8.805 4.081 4.161 1.00 96.69 89 GLU A N 1
ATOM 671 C CA . GLU A 1 89 ? 8.892 4.391 5.585 1.00 96.69 89 GLU A CA 1
ATOM 672 C C . GLU A 1 89 ? 7.485 4.551 6.168 1.00 96.69 89 GLU A C 1
ATOM 674 O O . GLU A 1 89 ? 6.580 5.019 5.482 1.00 96.69 89 GLU A O 1
ATOM 679 N N . ILE A 1 90 ? 7.286 4.213 7.445 1.00 97.81 90 ILE A N 1
ATOM 680 C CA . ILE A 1 90 ? 6.096 4.670 8.171 1.00 97.81 90 ILE A CA 1
ATOM 681 C C . ILE A 1 90 ? 6.450 5.978 8.875 1.00 97.81 90 ILE A C 1
ATOM 683 O O . ILE A 1 90 ? 7.285 5.997 9.784 1.00 97.81 90 ILE A O 1
ATOM 687 N N . GLN A 1 91 ? 5.793 7.063 8.482 1.00 97.25 91 GLN A N 1
ATOM 688 C CA . GLN A 1 91 ? 6.072 8.411 8.977 1.00 97.25 91 GLN A CA 1
ATOM 689 C C . GLN A 1 91 ? 4.883 8.981 9.741 1.00 97.25 91 GLN A C 1
ATOM 691 O O . GLN A 1 91 ? 3.741 8.596 9.504 1.00 97.25 91 GLN A O 1
ATOM 696 N N . THR A 1 92 ? 5.154 9.923 10.644 1.00 97.12 92 THR A N 1
ATOM 697 C CA . THR A 1 92 ? 4.109 10.747 11.260 1.00 97.12 92 THR A CA 1
ATOM 698 C C . THR A 1 92 ? 3.846 11.952 10.363 1.00 97.12 92 THR A C 1
ATOM 700 O O . THR A 1 92 ? 4.763 12.712 10.057 1.00 97.12 92 THR A O 1
ATOM 703 N N . VAL A 1 93 ? 2.598 12.128 9.943 1.00 95.94 93 VAL A N 1
ATOM 704 C CA . VAL A 1 93 ? 2.152 13.171 9.014 1.00 95.94 93 VAL A CA 1
ATOM 705 C C . VAL A 1 93 ? 0.906 13.870 9.553 1.00 95.94 93 VAL A C 1
ATOM 707 O O . VAL A 1 93 ? 0.234 13.365 10.446 1.00 95.94 93 VAL A O 1
ATOM 710 N N . THR A 1 94 ? 0.560 15.029 8.994 1.00 95.81 94 THR A N 1
ATOM 711 C CA . THR A 1 94 ? -0.766 15.627 9.202 1.00 95.81 94 THR A CA 1
ATOM 712 C C . THR A 1 94 ? -1.797 14.873 8.361 1.00 95.81 94 THR A C 1
ATOM 714 O O . THR A 1 94 ? -1.676 14.833 7.133 1.00 95.81 94 THR A O 1
ATOM 717 N N . GLY A 1 95 ? -2.785 14.276 9.023 1.00 94.06 95 GLY A N 1
ATOM 718 C CA . GLY A 1 95 ? -3.894 13.543 8.425 1.00 94.06 95 GLY A CA 1
ATOM 719 C C . GLY A 1 95 ? -4.876 14.441 7.674 1.00 94.06 95 GLY A C 1
ATOM 720 O O . GLY A 1 95 ? -4.802 15.671 7.715 1.00 94.06 95 GLY A O 1
ATOM 721 N N . HIS A 1 96 ? -5.822 13.813 6.971 1.00 90.94 96 HIS A N 1
ATOM 722 C CA . HIS A 1 96 ? -6.831 14.522 6.172 1.00 90.94 96 HIS A CA 1
ATOM 723 C C . HIS A 1 96 ? -7.802 15.364 7.020 1.00 90.94 96 HIS A C 1
ATOM 725 O O . HIS A 1 96 ? -8.527 16.195 6.485 1.00 90.94 96 HIS A O 1
ATOM 731 N N . ASP A 1 97 ? -7.868 15.106 8.325 1.00 92.81 97 ASP A N 1
ATOM 732 C CA . ASP A 1 97 ? -8.691 15.804 9.313 1.00 92.81 97 ASP A CA 1
ATOM 733 C C . ASP A 1 97 ? -7.917 16.906 10.058 1.00 92.81 97 ASP A C 1
ATOM 735 O O . ASP A 1 97 ? -8.488 17.610 10.887 1.00 92.81 97 ASP A O 1
ATOM 739 N N . GLY A 1 98 ? -6.628 17.083 9.747 1.00 94.94 98 GLY A N 1
ATOM 740 C CA . GLY A 1 98 ? -5.753 18.070 10.375 1.00 94.94 98 GLY A CA 1
ATOM 741 C C . GLY A 1 98 ? -5.008 17.574 11.617 1.00 94.94 98 GLY A C 1
ATOM 742 O O . GLY A 1 98 ? -4.159 18.307 12.127 1.00 94.94 98 GLY A O 1
ATOM 743 N N . HIS A 1 99 ? -5.250 16.349 12.089 1.00 95.50 99 HIS A N 1
ATOM 744 C CA . HIS A 1 99 ? -4.555 15.789 13.250 1.00 95.50 99 HIS A CA 1
ATOM 745 C C . HIS A 1 99 ? -3.340 14.937 12.844 1.00 95.50 99 HIS A C 1
ATOM 747 O O . HIS A 1 99 ? -3.302 14.408 11.733 1.00 95.50 99 HIS A O 1
ATOM 753 N N . PRO A 1 100 ? -2.302 14.804 13.694 1.00 96.25 100 PRO A N 1
ATOM 754 C CA . PRO A 1 100 ? -1.198 13.887 13.423 1.00 96.25 100 PRO A CA 1
ATOM 755 C C . PRO A 1 100 ? -1.674 12.432 13.318 1.00 96.25 100 PRO A C 1
ATOM 757 O O . PRO A 1 100 ? -2.446 11.974 14.155 1.00 96.25 100 PRO A O 1
ATOM 760 N N . THR A 1 101 ? -1.171 11.706 12.324 1.00 96.62 101 THR A N 1
ATOM 761 C CA . THR A 1 101 ? -1.403 10.267 12.123 1.00 96.62 101 THR A CA 1
ATOM 762 C C . THR A 1 101 ? -0.168 9.625 11.494 1.00 96.62 101 THR A C 1
ATOM 764 O O . THR A 1 101 ? 0.767 10.321 11.084 1.00 96.62 101 THR A O 1
ATOM 767 N N . ARG A 1 102 ? -0.131 8.300 11.417 1.00 97.69 102 ARG A N 1
ATOM 768 C CA . ARG A 1 102 ? 0.888 7.535 10.707 1.00 97.69 102 ARG A CA 1
ATOM 769 C C . ARG A 1 102 ? 0.456 7.296 9.258 1.00 97.69 102 ARG A C 1
ATOM 771 O O . ARG A 1 102 ? -0.720 7.253 8.917 1.00 97.69 102 ARG A O 1
ATOM 778 N N . ALA A 1 103 ? 1.426 7.181 8.363 1.00 97.06 103 ALA A N 1
ATOM 779 C CA . ALA A 1 103 ? 1.169 6.859 6.965 1.00 97.06 103 ALA A CA 1
ATOM 780 C C . ALA A 1 103 ? 2.342 6.086 6.372 1.00 97.06 103 ALA A C 1
ATOM 782 O O . ALA A 1 103 ? 3.496 6.327 6.735 1.00 97.06 103 ALA A O 1
ATOM 783 N N . LEU A 1 104 ? 2.041 5.195 5.426 1.00 96.88 104 LEU A N 1
ATOM 784 C CA . LEU A 1 104 ? 3.051 4.634 4.541 1.00 96.88 104 LEU A CA 1
ATOM 785 C C . LEU A 1 104 ? 3.497 5.711 3.550 1.00 96.88 104 LEU A C 1
ATOM 787 O O . LEU A 1 104 ? 2.729 6.162 2.701 1.00 96.88 104 LEU A O 1
ATOM 791 N N . TYR A 1 105 ? 4.750 6.116 3.683 1.00 95.56 105 TYR A N 1
ATOM 792 C CA . TYR A 1 105 ? 5.458 6.949 2.734 1.00 95.56 105 TYR A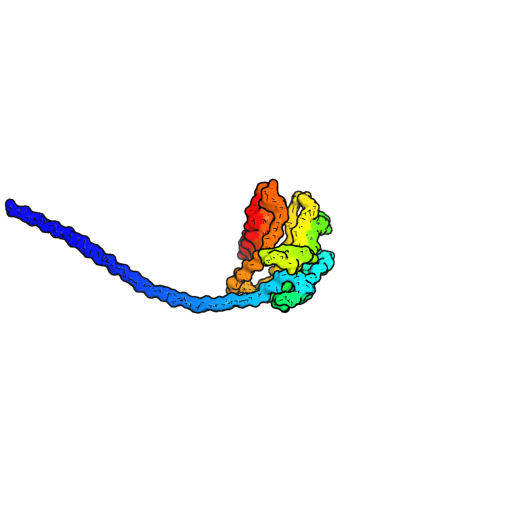 CA 1
ATOM 793 C C . TYR A 1 105 ? 6.222 6.053 1.763 1.00 95.56 105 TYR A C 1
ATOM 795 O O . TYR A 1 105 ? 6.983 5.188 2.194 1.00 95.56 105 TYR A O 1
ATOM 803 N N . SER A 1 106 ? 6.045 6.295 0.467 1.00 93.00 106 SER A N 1
ATOM 804 C CA . SER A 1 106 ? 6.760 5.619 -0.616 1.00 93.00 106 SER A CA 1
ATOM 805 C C . SER A 1 106 ? 7.300 6.667 -1.577 1.00 93.00 106 SER A C 1
ATOM 807 O O . SER A 1 106 ? 6.577 7.590 -1.960 1.00 93.00 106 SER A O 1
ATOM 809 N N . VAL A 1 107 ? 8.567 6.541 -1.964 1.00 90.69 107 VAL A N 1
ATOM 810 C CA . VAL A 1 107 ? 9.226 7.504 -2.849 1.00 90.69 107 VAL A CA 1
ATOM 811 C C . VAL A 1 107 ? 10.196 6.829 -3.802 1.00 90.69 107 VAL A C 1
ATOM 813 O O . VAL A 1 107 ? 10.861 5.857 -3.447 1.00 90.69 107 VAL A O 1
ATOM 816 N N . GLU A 1 108 ? 10.293 7.402 -4.995 1.00 88.62 108 GLU A N 1
ATOM 817 C CA . GLU A 1 108 ? 11.394 7.177 -5.919 1.00 88.62 108 GLU A CA 1
ATOM 818 C C . GLU A 1 108 ? 12.486 8.230 -5.653 1.00 88.62 108 GLU A C 1
ATOM 820 O O . GLU A 1 108 ? 12.245 9.435 -5.745 1.00 88.62 108 GLU A O 1
ATOM 825 N N . ASN A 1 109 ? 13.680 7.791 -5.260 1.00 87.12 109 ASN A N 1
ATOM 826 C CA . ASN A 1 109 ? 14.778 8.656 -4.821 1.00 87.12 109 ASN A CA 1
ATOM 827 C C . ASN A 1 109 ? 15.361 9.512 -5.954 1.00 87.12 109 ASN A C 1
ATOM 829 O O . ASN A 1 109 ? 15.904 10.588 -5.704 1.00 87.12 109 ASN A O 1
ATOM 833 N N . TYR A 1 110 ? 15.265 9.029 -7.187 1.00 85.88 110 TYR A N 1
ATOM 834 C CA . TYR A 1 110 ? 15.753 9.673 -8.399 1.00 85.88 110 TYR A CA 1
ATOM 835 C C . TYR A 1 110 ? 14.993 9.121 -9.598 1.00 85.88 110 TYR A C 1
ATOM 837 O O . TYR A 1 110 ? 14.530 7.989 -9.565 1.00 85.88 110 TYR A O 1
ATOM 845 N N . ALA A 1 111 ? 14.899 9.899 -10.676 1.00 79.00 111 ALA A N 1
ATOM 846 C CA . ALA A 1 111 ? 14.291 9.410 -11.906 1.00 79.00 111 ALA A CA 1
ATOM 847 C C . ALA A 1 111 ? 15.085 8.209 -12.443 1.00 79.00 111 ALA A C 1
ATOM 849 O O . ALA A 1 111 ? 16.269 8.344 -12.765 1.00 79.00 111 ALA A O 1
ATOM 850 N N . HIS A 1 112 ? 1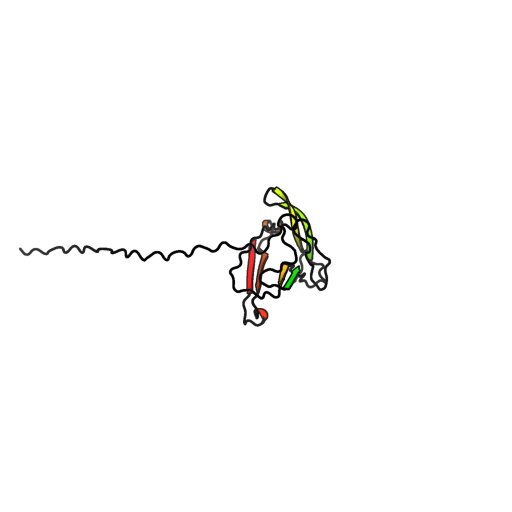4.438 7.051 -12.542 1.00 74.56 112 HIS A N 1
ATOM 851 C CA . HIS A 1 112 ? 15.027 5.847 -13.110 1.00 74.56 112 HIS A CA 1
ATOM 852 C C . HIS A 1 112 ? 14.453 5.558 -14.508 1.00 74.56 112 HIS A C 1
ATOM 854 O O . HIS A 1 112 ? 13.282 5.803 -14.784 1.00 74.56 112 HIS A O 1
ATOM 860 N N . HIS A 1 113 ? 15.278 5.033 -15.419 1.00 68.50 113 HIS A N 1
ATOM 861 C CA . HIS A 1 113 ? 14.893 4.744 -16.812 1.00 68.50 113 HIS A CA 1
ATOM 862 C C . HIS A 1 113 ? 14.245 3.354 -16.992 1.00 68.50 113 HIS A C 1
ATOM 864 O O . HIS A 1 113 ? 14.448 2.698 -18.012 1.00 68.50 113 HIS A O 1
ATOM 870 N N . GLY A 1 114 ? 13.460 2.902 -16.014 1.00 73.12 114 GLY A N 1
ATOM 871 C CA . GLY A 1 114 ? 12.786 1.603 -16.026 1.00 73.12 114 GLY A CA 1
ATOM 872 C C . GLY A 1 114 ? 11.541 1.595 -15.145 1.00 73.12 114 GLY A C 1
ATOM 873 O O . GLY A 1 114 ? 11.223 2.598 -14.508 1.00 73.12 114 GLY A O 1
ATOM 874 N N . ASP A 1 115 ? 10.844 0.462 -15.104 1.00 77.00 115 ASP A N 1
ATOM 875 C CA . ASP A 1 115 ? 9.629 0.324 -14.303 1.00 77.00 115 ASP A CA 1
ATOM 876 C C . ASP A 1 115 ? 9.990 0.230 -12.811 1.00 77.00 115 ASP A C 1
ATOM 878 O O . ASP A 1 115 ? 10.473 -0.801 -12.338 1.00 77.00 115 ASP A O 1
ATOM 882 N N . THR A 1 116 ? 9.755 1.309 -12.060 1.00 86.31 116 THR A N 1
ATOM 883 C CA . THR A 1 116 ? 9.917 1.345 -10.600 1.00 86.31 116 THR A CA 1
ATOM 884 C C . THR A 1 116 ? 8.550 1.304 -9.923 1.00 86.31 116 THR A C 1
ATOM 886 O O . THR A 1 116 ? 7.666 2.115 -10.199 1.00 86.31 116 THR A O 1
ATOM 889 N N . GLN A 1 117 ? 8.323 0.315 -9.057 1.00 89.19 117 GLN A N 1
ATOM 890 C CA . GLN A 1 117 ? 7.046 0.142 -8.361 1.00 89.19 117 GLN A CA 1
ATOM 891 C C . GLN A 1 117 ? 7.264 -0.416 -6.954 1.00 89.19 117 GLN A C 1
ATOM 893 O O . GLN A 1 117 ? 8.145 -1.241 -6.736 1.00 89.19 117 GLN A O 1
ATOM 898 N N . SER A 1 118 ? 6.437 0.017 -6.001 1.00 92.38 118 SER A N 1
ATOM 899 C CA . SER A 1 118 ? 6.404 -0.546 -4.645 1.00 92.38 118 SER A 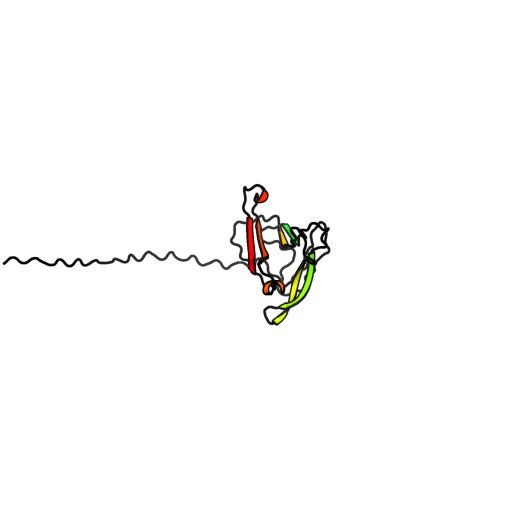CA 1
ATOM 900 C C . SER A 1 118 ? 4.973 -0.863 -4.185 1.00 92.38 118 SER A C 1
ATOM 902 O O . SER A 1 118 ? 4.533 -0.316 -3.168 1.00 92.38 118 SER A O 1
ATOM 904 N N . PRO A 1 119 ? 4.190 -1.671 -4.932 1.00 93.94 119 PRO A N 1
ATOM 905 C CA . PRO A 1 119 ? 2.827 -2.001 -4.538 1.00 93.94 119 PRO A CA 1
ATOM 906 C C . PRO A 1 119 ? 2.817 -2.822 -3.246 1.00 93.94 119 PRO A C 1
ATOM 908 O O . PRO A 1 119 ? 3.672 -3.681 -3.040 1.00 93.94 119 PRO A O 1
ATOM 911 N N . TYR A 1 120 ? 1.810 -2.598 -2.397 1.00 95.44 120 TYR A N 1
ATOM 912 C CA . TYR A 1 120 ? 1.450 -3.586 -1.384 1.00 95.44 120 TYR A CA 1
ATOM 913 C C . TYR A 1 120 ? 0.591 -4.658 -2.052 1.00 95.44 120 TYR A C 1
ATOM 915 O O . TYR A 1 120 ? -0.570 -4.414 -2.386 1.00 95.44 120 TYR A O 1
ATOM 923 N N . GLU A 1 121 ? 1.171 -5.827 -2.277 1.00 95.25 121 GLU A N 1
ATOM 924 C CA . GLU A 1 121 ? 0.507 -6.933 -2.950 1.00 95.25 121 GLU A CA 1
ATOM 925 C C . GLU A 1 121 ? -0.254 -7.790 -1.935 1.00 95.25 121 GLU A C 1
ATOM 927 O O . GLU A 1 121 ? 0.264 -8.107 -0.867 1.00 95.25 121 GLU A O 1
ATOM 932 N N . ILE A 1 122 ? -1.487 -8.173 -2.276 1.00 94.31 122 ILE A N 1
ATOM 933 C CA . ILE A 1 122 ? -2.255 -9.214 -1.584 1.00 94.31 122 ILE A CA 1
ATOM 934 C C . ILE A 1 122 ? -2.316 -10.395 -2.549 1.00 94.31 122 ILE A C 1
ATOM 936 O O . ILE A 1 122 ? -2.938 -10.308 -3.609 1.00 94.31 122 ILE A O 1
ATOM 940 N N . LEU A 1 123 ? -1.620 -11.469 -2.201 1.00 92.62 123 LEU A N 1
ATOM 941 C CA . LEU A 1 123 ? -1.306 -12.586 -3.082 1.00 92.62 123 LEU A CA 1
ATOM 942 C C . LEU A 1 123 ? -2.088 -13.841 -2.687 1.00 92.62 123 LEU A C 1
ATOM 944 O O . LEU A 1 123 ? -2.645 -13.944 -1.592 1.00 92.62 123 LEU A O 1
ATOM 948 N N . ASP A 1 124 ? -2.129 -14.803 -3.609 1.00 91.69 124 ASP A N 1
ATOM 949 C CA . ASP A 1 124 ? -2.745 -16.119 -3.400 1.00 91.69 124 ASP A CA 1
ATOM 950 C C . ASP A 1 124 ? -4.221 -16.051 -2.967 1.00 91.69 124 ASP A C 1
ATOM 952 O O . ASP A 1 124 ? -4.704 -16.841 -2.159 1.00 91.69 124 ASP A O 1
ATOM 956 N N . ILE A 1 125 ? -4.960 -15.083 -3.512 1.00 91.44 125 ILE A N 1
ATOM 957 C CA . ILE A 1 125 ? -6.385 -14.881 -3.236 1.00 91.44 125 ILE A CA 1
ATOM 958 C C . ILE A 1 125 ? -7.187 -16.104 -3.699 1.00 91.44 125 ILE A C 1
ATOM 960 O O . ILE A 1 125 ? -7.148 -16.489 -4.871 1.00 91.44 125 ILE A O 1
ATOM 964 N N . THR A 1 126 ? -7.983 -16.673 -2.793 1.00 89.06 126 THR A N 1
ATOM 965 C CA . THR A 1 126 ? -8.826 -17.850 -3.068 1.00 89.06 126 THR A CA 1
ATOM 966 C C . THR A 1 126 ? -10.327 -17.539 -3.090 1.00 89.06 126 THR A C 1
ATOM 968 O O . THR A 1 126 ? -11.081 -18.246 -3.763 1.00 89.06 126 THR A O 1
ATOM 971 N N . ASP A 1 127 ? -10.777 -16.458 -2.440 1.00 81.25 127 ASP A N 1
ATOM 972 C CA . ASP A 1 127 ? -12.171 -15.988 -2.463 1.00 81.25 127 ASP A CA 1
ATOM 973 C C . ASP A 1 127 ? -12.313 -14.697 -3.287 1.00 81.25 127 ASP A C 1
ATOM 975 O O . ASP A 1 127 ? -12.355 -13.590 -2.760 1.00 81.25 127 ASP A O 1
ATOM 979 N N . GLY A 1 128 ? -12.399 -14.840 -4.611 1.00 66.69 128 GLY A N 1
ATOM 980 C CA . GLY A 1 128 ? -12.605 -13.725 -5.548 1.00 66.69 128 GLY A CA 1
ATOM 981 C C . GLY A 1 128 ? -14.050 -13.553 -6.029 1.00 66.69 128 GLY A C 1
ATOM 982 O O . GLY A 1 128 ? -14.271 -12.941 -7.069 1.00 66.69 128 GLY A O 1
ATOM 983 N N . ARG A 1 129 ? -15.041 -14.160 -5.357 1.00 66.12 129 ARG A N 1
ATOM 984 C CA . ARG A 1 129 ? -16.427 -14.248 -5.873 1.00 66.12 129 ARG A CA 1
ATOM 985 C C . ARG A 1 129 ? -17.357 -13.137 -5.388 1.00 66.12 129 ARG A C 1
ATOM 987 O O . ARG A 1 129 ? -18.563 -13.216 -5.615 1.00 66.12 129 ARG A O 1
ATOM 994 N N . ARG A 1 130 ? -16.833 -12.150 -4.665 1.00 72.94 130 ARG A N 1
ATOM 995 C CA . ARG A 1 130 ? -17.626 -11.095 -4.026 1.00 72.94 130 ARG A CA 1
ATOM 996 C C . ARG A 1 130 ? -17.176 -9.727 -4.500 1.00 72.94 130 ARG A C 1
ATOM 998 O O . ARG A 1 130 ? -15.998 -9.528 -4.783 1.00 72.94 130 ARG A O 1
ATOM 1005 N N . ASP A 1 131 ? -18.115 -8.791 -4.498 1.00 84.12 131 ASP A N 1
ATOM 1006 C CA . ASP A 1 131 ? -17.815 -7.384 -4.721 1.00 84.12 131 ASP A CA 1
ATOM 1007 C C . ASP A 1 131 ? -16.866 -6.880 -3.628 1.00 84.12 131 ASP A C 1
ATOM 1009 O O . ASP A 1 131 ? -17.087 -7.109 -2.432 1.00 84.12 131 ASP A O 1
ATOM 1013 N N . LEU A 1 132 ? -15.808 -6.190 -4.048 1.00 85.50 132 LEU A N 1
ATOM 1014 C CA . LEU A 1 132 ? -14.820 -5.588 -3.167 1.00 85.50 132 LEU A CA 1
ATOM 1015 C C . LEU A 1 132 ? -14.871 -4.071 -3.319 1.00 85.50 132 LEU A C 1
ATOM 1017 O O . LEU A 1 132 ? -14.770 -3.537 -4.421 1.00 85.50 132 LEU A O 1
ATOM 1021 N N . TYR A 1 133 ? -14.980 -3.385 -2.188 1.00 89.69 133 TYR A N 1
ATOM 1022 C CA . TYR A 1 133 ? -14.868 -1.936 -2.112 1.00 89.69 133 TYR A CA 1
ATOM 1023 C C . TYR A 1 133 ? -13.577 -1.593 -1.387 1.00 89.69 133 TYR A C 1
ATOM 1025 O O . TYR A 1 133 ? -13.318 -2.118 -0.303 1.00 89.69 133 TYR A O 1
ATOM 1033 N N . ILE A 1 134 ? -12.786 -0.698 -1.972 1.00 90.19 134 ILE A N 1
ATOM 1034 C CA . ILE A 1 134 ? -11.544 -0.214 -1.376 1.00 90.19 134 ILE A CA 1
ATOM 1035 C C . ILE A 1 134 ? -11.579 1.307 -1.347 1.00 90.19 134 ILE A C 1
ATOM 1037 O O . ILE A 1 134 ? -12.038 1.953 -2.289 1.00 90.19 134 ILE A O 1
ATOM 1041 N N . ARG A 1 135 ? -11.106 1.879 -0.242 1.00 93.06 135 ARG A N 1
ATOM 1042 C CA . ARG A 1 135 ? -11.002 3.321 -0.045 1.00 93.06 135 ARG A CA 1
ATOM 1043 C C . ARG A 1 135 ? -9.605 3.649 0.449 1.00 93.06 135 ARG A C 1
ATOM 1045 O O . ARG A 1 135 ? -9.124 3.013 1.381 1.00 93.06 135 ARG A O 1
ATOM 1052 N N . TYR A 1 136 ? -9.016 4.682 -0.136 1.00 93.31 136 TYR A N 1
ATOM 1053 C CA . TYR A 1 136 ? -7.703 5.189 0.235 1.00 93.31 136 TYR A CA 1
ATOM 1054 C C . TYR A 1 136 ? -7.785 6.674 0.575 1.00 93.31 136 TYR A C 1
ATOM 1056 O O . TYR A 1 136 ? -8.576 7.408 -0.017 1.00 93.31 136 TYR A O 1
ATOM 1064 N N . TRP A 1 137 ? -6.909 7.113 1.473 1.00 94.12 137 TRP A N 1
ATOM 1065 C CA . TRP A 1 137 ? -6.500 8.508 1.580 1.00 94.12 137 TRP A CA 1
ATOM 1066 C C . TRP A 1 137 ? -5.062 8.601 1.086 1.00 94.12 137 TRP A C 1
ATOM 1068 O O . TRP A 1 137 ? -4.167 8.023 1.695 1.00 94.12 137 TRP A O 1
ATOM 1078 N N . ILE A 1 138 ? -4.849 9.279 -0.041 1.00 92.56 138 ILE A N 1
ATOM 1079 C CA . ILE A 1 138 ? -3.541 9.360 -0.696 1.00 92.56 138 ILE A CA 1
ATOM 1080 C C . ILE A 1 138 ? -3.133 10.824 -0.788 1.00 92.56 138 ILE A C 1
ATOM 1082 O O . ILE A 1 138 ? -3.884 11.657 -1.297 1.00 92.56 138 ILE A O 1
ATOM 1086 N N . LYS A 1 139 ? -1.920 11.129 -0.325 1.00 91.56 139 LYS A N 1
ATOM 1087 C CA . LYS A 1 139 ? -1.272 12.421 -0.540 1.00 91.56 139 LYS A CA 1
ATOM 1088 C C . LYS A 1 139 ? -0.212 12.261 -1.619 1.00 91.56 139 LYS A C 1
ATOM 1090 O O . LYS A 1 139 ? 0.691 11.444 -1.475 1.00 91.56 139 LYS A O 1
ATOM 1095 N N . LEU A 1 140 ? -0.331 13.041 -2.688 1.00 90.56 140 LEU A N 1
ATOM 1096 C CA . LEU A 1 140 ? 0.632 13.031 -3.784 1.00 90.56 140 LEU A CA 1
ATOM 1097 C C . LEU A 1 140 ? 1.720 14.080 -3.560 1.00 90.56 140 LEU A C 1
ATOM 1099 O O . LEU A 1 140 ? 1.513 15.088 -2.880 1.00 90.56 140 LEU A O 1
ATOM 1103 N N . ASP A 1 141 ? 2.886 13.838 -4.145 1.00 87.56 141 ASP A N 1
ATOM 1104 C CA . ASP A 1 141 ? 4.001 14.768 -4.094 1.00 87.56 141 ASP A CA 1
ATOM 1105 C C . ASP A 1 141 ? 3.746 16.010 -4.972 1.00 87.56 141 ASP A C 1
ATOM 1107 O O . ASP A 1 141 ? 2.873 16.029 -5.850 1.00 87.56 141 ASP A O 1
ATOM 1111 N N . ARG A 1 142 ? 4.544 17.062 -4.748 1.00 87.88 142 ARG A N 1
ATOM 1112 C CA . ARG A 1 142 ? 4.377 18.370 -5.399 1.00 87.88 142 ARG A CA 1
ATOM 1113 C C . ARG A 1 142 ? 4.536 18.322 -6.920 1.00 87.88 142 ARG A C 1
ATOM 1115 O O . ARG A 1 142 ? 3.996 19.206 -7.582 1.00 87.88 142 ARG A O 1
ATOM 1122 N N . SER A 1 143 ? 5.217 17.321 -7.487 1.00 85.69 143 SER A N 1
ATOM 1123 C CA . SER A 1 143 ? 5.334 17.206 -8.947 1.00 85.69 143 SER A CA 1
ATOM 1124 C C . SER A 1 143 ? 3.975 17.052 -9.628 1.00 85.69 143 SER A C 1
ATOM 1126 O O . SER A 1 143 ? 3.834 17.485 -10.763 1.00 85.69 143 SER A O 1
ATOM 1128 N N . SER A 1 144 ? 2.952 16.570 -8.910 1.00 84.06 144 SER A N 1
ATOM 1129 C CA . SER A 1 144 ? 1.553 16.546 -9.366 1.00 84.06 144 SER A CA 1
ATOM 1130 C C . SER A 1 144 ? 0.989 17.920 -9.744 1.00 84.06 144 SER A C 1
ATOM 1132 O O . SER A 1 144 ? -0.030 18.003 -10.411 1.00 84.06 144 SER A O 1
ATOM 1134 N N . LEU A 1 145 ? 1.598 19.009 -9.268 1.00 85.00 145 LEU A N 1
ATOM 1135 C CA . LEU A 1 145 ? 1.159 20.377 -9.556 1.00 85.00 145 LEU A CA 1
ATOM 1136 C C . LEU A 1 145 ? 2.056 21.084 -10.573 1.00 85.00 145 LEU A C 1
ATOM 1138 O O . LEU A 1 145 ? 1.690 22.143 -11.075 1.00 85.00 145 LEU A O 1
ATOM 1142 N N . THR A 1 146 ? 3.263 20.569 -10.808 1.00 86.00 146 THR A N 1
ATOM 1143 C CA . THR A 1 146 ? 4.317 21.300 -11.527 1.00 86.00 146 THR A CA 1
ATOM 1144 C C . THR A 1 146 ? 4.862 20.563 -12.739 1.00 86.00 146 THR A C 1
ATOM 1146 O O . THR A 1 146 ? 5.577 21.173 -13.531 1.00 86.00 146 THR A O 1
ATOM 1149 N N . GLN A 1 147 ? 4.555 19.275 -12.899 1.00 83.56 147 GLN A N 1
ATOM 1150 C CA . GLN A 1 147 ? 5.026 18.458 -14.009 1.00 83.56 147 GLN A CA 1
ATOM 1151 C C . GLN A 1 147 ? 3.825 17.849 -14.736 1.00 83.56 147 GLN A C 1
ATOM 1153 O O . GLN A 1 147 ? 3.044 17.148 -14.095 1.00 83.56 147 GLN A O 1
ATOM 1158 N N . PRO A 1 148 ? 3.674 18.089 -16.050 1.00 82.81 148 PRO A N 1
ATOM 1159 C CA . PRO A 1 148 ? 2.583 17.503 -16.812 1.00 82.81 148 PRO A CA 1
ATOM 1160 C C . PRO A 1 148 ? 2.785 15.997 -16.998 1.00 82.81 148 PRO A C 1
ATOM 1162 O O . PRO A 1 148 ? 3.917 15.502 -17.018 1.00 82.81 148 PRO A O 1
ATOM 1165 N N . ASN A 1 149 ? 1.682 15.294 -17.247 1.00 84.00 149 ASN A N 1
ATOM 1166 C CA . ASN A 1 149 ? 1.655 13.891 -17.658 1.00 84.00 149 ASN A CA 1
ATOM 1167 C C . ASN A 1 149 ? 2.256 12.942 -16.609 1.00 84.00 149 ASN A C 1
ATOM 1169 O O . ASN A 1 149 ? 2.969 11.997 -16.956 1.00 84.00 149 ASN A O 1
ATOM 1173 N N . LYS A 1 150 ? 1.986 13.179 -15.322 1.00 84.44 150 LYS A N 1
ATOM 1174 C CA . LYS A 1 150 ? 2.388 12.268 -14.247 1.00 84.44 150 LYS A CA 1
ATOM 1175 C C . LYS A 1 150 ? 1.273 11.277 -13.945 1.00 84.44 150 LYS A C 1
ATOM 1177 O O . LYS A 1 150 ? 0.136 11.653 -13.675 1.00 84.44 150 LYS A O 1
ATOM 1182 N N . TRP A 1 151 ? 1.633 9.999 -13.957 1.00 84.50 151 TRP A N 1
ATOM 1183 C CA . TRP A 1 151 ? 0.733 8.882 -13.700 1.00 84.50 151 TRP A CA 1
ATOM 1184 C C . TRP A 1 151 ? 1.159 8.212 -12.404 1.00 84.50 151 TRP A C 1
ATOM 1186 O O . TRP A 1 151 ? 2.344 7.959 -12.197 1.00 84.50 151 TRP A O 1
ATOM 1196 N N . ARG A 1 152 ? 0.201 7.927 -11.525 1.00 86.81 152 ARG A N 1
ATOM 1197 C CA . ARG A 1 152 ? 0.447 7.197 -10.278 1.00 86.81 152 ARG A CA 1
ATOM 1198 C C . ARG A 1 152 ? -0.557 6.068 -10.157 1.00 86.81 152 ARG A C 1
ATOM 1200 O O . ARG A 1 152 ? -1.757 6.321 -10.048 1.00 86.81 152 ARG A O 1
ATOM 1207 N N . THR A 1 153 ? -0.071 4.835 -10.202 1.00 89.75 153 THR A N 1
ATOM 1208 C CA . THR A 1 153 ? -0.895 3.651 -9.958 1.00 89.75 153 THR A CA 1
ATOM 1209 C C . THR A 1 153 ? -1.282 3.613 -8.488 1.00 89.75 153 THR A C 1
ATOM 1211 O O . THR A 1 153 ? -0.412 3.703 -7.626 1.00 89.75 153 THR A O 1
ATOM 1214 N N . PHE A 1 154 ? -2.571 3.470 -8.190 1.00 90.19 154 PHE A N 1
ATOM 1215 C CA . PHE A 1 154 ? -3.047 3.344 -6.803 1.00 90.19 154 PHE A CA 1
ATOM 1216 C C . PHE A 1 154 ? -3.820 2.052 -6.542 1.00 90.19 154 PHE A C 1
ATOM 1218 O O . PHE A 1 154 ? -4.042 1.688 -5.390 1.00 90.19 154 PHE A O 1
ATOM 1225 N N . PHE A 1 155 ? -4.244 1.365 -7.601 1.00 92.75 155 PHE A N 1
ATOM 1226 C CA . PHE A 1 155 ? -4.926 0.088 -7.500 1.00 92.75 155 PHE A CA 1
ATOM 1227 C C . PHE A 1 155 ? -4.627 -0.766 -8.723 1.00 92.75 155 PHE A C 1
ATOM 1229 O O . PHE A 1 155 ? -4.627 -0.282 -9.858 1.00 92.75 155 PHE A O 1
ATOM 1236 N N . GLU A 1 156 ? -4.428 -2.051 -8.470 1.00 93.31 156 GLU A N 1
ATOM 1237 C CA . GLU A 1 156 ? -4.273 -3.063 -9.492 1.00 93.31 156 GLU A CA 1
ATOM 1238 C C . GLU A 1 156 ? -4.933 -4.372 -9.050 1.00 93.31 156 GLU A C 1
ATOM 1240 O O . GLU A 1 156 ? -4.804 -4.797 -7.903 1.00 93.31 156 GLU A O 1
ATOM 1245 N N . TRP A 1 157 ? -5.616 -5.026 -9.988 1.00 92.25 157 TRP A N 1
ATOM 1246 C CA . TRP A 1 157 ? -6.151 -6.373 -9.853 1.00 92.25 157 TRP A CA 1
ATOM 1247 C C . TRP A 1 157 ? -5.700 -7.231 -11.029 1.00 92.25 157 TRP A C 1
ATOM 1249 O O . TRP A 1 157 ? -5.817 -6.829 -12.189 1.00 92.25 157 TRP A O 1
ATOM 1259 N N . LYS A 1 158 ? -5.232 -8.441 -10.736 1.00 92.62 158 LYS A N 1
ATOM 1260 C CA . LYS A 1 158 ? -4.785 -9.425 -11.722 1.00 92.62 158 LYS A CA 1
ATOM 1261 C C . LYS A 1 158 ? -5.504 -10.738 -11.451 1.00 92.62 158 LYS A C 1
ATOM 1263 O O . LYS A 1 158 ? -5.383 -11.295 -10.363 1.00 92.62 158 LYS A O 1
ATOM 1268 N N . SER A 1 159 ? -6.264 -11.238 -12.422 1.00 91.12 159 SER A N 1
ATOM 1269 C CA . SER A 1 159 ? -6.855 -12.570 -12.300 1.00 91.12 159 SER A CA 1
ATOM 1270 C C . SER A 1 159 ? -5.808 -13.654 -12.562 1.00 91.12 159 SER A C 1
ATOM 1272 O O . SER A 1 159 ? -4.769 -13.418 -13.185 1.00 91.12 159 SER A O 1
ATOM 1274 N N . LYS A 1 160 ? -6.115 -14.892 -12.165 1.00 89.38 160 LYS A N 1
ATOM 1275 C CA . LYS A 1 160 ? -5.361 -16.059 -12.636 1.00 89.38 160 LYS A CA 1
ATOM 1276 C C . LYS A 1 160 ? -5.302 -16.045 -14.172 1.00 89.38 160 LYS A C 1
ATOM 1278 O O . LYS A 1 160 ? -6.304 -15.714 -14.806 1.00 89.38 160 LYS A O 1
ATOM 1283 N N . GLY A 1 161 ? -4.133 -16.353 -14.738 1.00 91.62 161 GLY A N 1
ATOM 1284 C CA . GLY A 1 161 ? -3.923 -16.364 -16.190 1.00 91.62 161 GLY A CA 1
ATOM 1285 C C . GLY A 1 161 ? -3.766 -14.983 -16.840 1.00 91.62 161 GLY A C 1
ATOM 1286 O O . GLY A 1 161 ? -3.702 -14.883 -18.057 1.00 91.62 161 GLY A O 1
ATOM 1287 N N . TYR A 1 162 ? -3.690 -13.879 -16.083 1.00 93.75 162 TYR A N 1
ATOM 1288 C CA . TYR A 1 162 ? -3.530 -12.558 -16.716 1.00 93.75 162 TYR A CA 1
ATOM 1289 C C . TYR A 1 162 ? -2.251 -12.453 -17.572 1.00 93.75 162 TYR A C 1
ATOM 1291 O O . TYR A 1 162 ? -2.238 -11.731 -18.563 1.00 93.75 162 TYR A O 1
ATOM 1299 N N . ALA A 1 163 ? -1.184 -13.166 -17.193 1.00 91.69 163 ALA A N 1
ATOM 1300 C CA . ALA A 1 163 ? 0.108 -13.112 -17.873 1.00 91.69 163 ALA A CA 1
ATOM 1301 C C . ALA A 1 163 ? 0.138 -13.903 -19.194 1.00 91.69 163 ALA A C 1
ATOM 1303 O O . ALA A 1 163 ? 0.891 -13.541 -20.091 1.00 91.69 163 ALA A O 1
ATOM 1304 N N . ASP A 1 164 ? -0.679 -14.954 -19.328 1.00 95.12 164 ASP A N 1
ATOM 1305 C CA . ASP A 1 164 ? -0.786 -15.765 -20.552 1.00 95.12 164 ASP A CA 1
ATOM 1306 C C . ASP A 1 164 ? -1.973 -15.353 -21.446 1.00 95.12 164 ASP A C 1
ATOM 1308 O O . ASP A 1 164 ? -2.191 -15.933 -22.509 1.00 95.12 164 ASP A O 1
ATOM 1312 N N . GLY A 1 165 ? -2.730 -14.333 -21.028 1.00 94.12 165 GLY A N 1
ATOM 1313 C CA . GLY A 1 165 ? -3.881 -13.799 -21.753 1.00 94.12 165 GLY A CA 1
ATOM 1314 C C . GLY A 1 165 ? -5.201 -14.536 -21.506 1.00 94.12 165 GLY A C 1
ATOM 1315 O O . GLY A 1 165 ? -6.226 -14.105 -22.028 1.00 94.12 165 GLY A O 1
ATOM 1316 N N . SER A 1 166 ? -5.223 -15.602 -20.698 1.00 96.00 166 SER A N 1
ATOM 1317 C CA . SER A 1 166 ? -6.470 -16.284 -20.305 1.00 96.00 166 SER A CA 1
ATOM 1318 C C . SER A 1 166 ? -7.230 -15.578 -19.172 1.00 96.00 166 SER A C 1
ATOM 1320 O O . SER A 1 166 ? -8.371 -15.929 -18.868 1.00 96.00 166 SER A O 1
ATOM 1322 N N . GLY A 1 167 ? -6.605 -14.575 -18.553 1.00 93.69 167 GLY A N 1
ATOM 1323 C CA . GLY A 1 167 ? -7.177 -13.724 -17.516 1.00 93.69 167 GLY A CA 1
ATOM 1324 C C . GLY A 1 167 ? -7.271 -12.251 -17.915 1.00 93.69 167 GLY A C 1
ATOM 1325 O O . GLY A 1 167 ? -7.089 -11.876 -19.069 1.00 93.69 167 GLY A O 1
ATOM 1326 N N . PHE A 1 168 ? -7.525 -11.391 -16.931 1.00 93.19 168 PHE A N 1
ATOM 1327 C CA . PHE A 1 168 ? -7.554 -9.944 -17.106 1.00 93.19 168 PHE A CA 1
ATOM 1328 C C . PHE A 1 168 ? -6.735 -9.222 -16.037 1.00 93.19 168 PHE A C 1
ATOM 1330 O O . PHE A 1 168 ? -6.502 -9.720 -14.931 1.00 93.19 168 PHE A O 1
ATOM 1337 N N . ARG A 1 169 ? -6.334 -8.001 -16.386 1.00 94.25 169 ARG A N 1
ATOM 1338 C CA . ARG A 1 169 ? -5.685 -7.036 -15.505 1.00 94.25 169 ARG A CA 1
ATOM 1339 C C . ARG A 1 169 ? -6.516 -5.761 -15.509 1.00 94.25 169 ARG A C 1
ATOM 1341 O O . ARG A 1 169 ? -6.882 -5.270 -16.573 1.00 94.25 169 ARG A O 1
ATOM 1348 N N . LEU A 1 170 ? -6.803 -5.236 -14.327 1.00 93.06 170 LEU A N 1
ATOM 1349 C CA . LEU A 1 170 ? -7.483 -3.962 -14.137 1.00 93.06 170 LEU A CA 1
ATOM 1350 C C . LEU A 1 170 ? -6.542 -3.064 -13.343 1.00 93.06 170 LEU A C 1
ATOM 1352 O O . LEU A 1 170 ? -6.084 -3.450 -12.273 1.00 93.06 170 LEU A O 1
ATOM 1356 N N . ILE A 1 171 ? -6.218 -1.898 -13.888 1.00 93.69 171 ILE A N 1
ATOM 1357 C CA . ILE A 1 171 ? -5.291 -0.951 -13.277 1.00 93.69 171 ILE A CA 1
ATOM 1358 C C . ILE A 1 171 ? -5.917 0.437 -13.271 1.00 93.69 171 ILE A C 1
ATOM 1360 O O . ILE A 1 171 ? -6.512 0.866 -14.261 1.00 93.69 171 ILE A O 1
ATOM 1364 N N . SER A 1 172 ? -5.779 1.127 -12.144 1.00 92.94 172 SER A N 1
ATOM 1365 C CA . SER A 1 172 ? -6.294 2.476 -11.960 1.00 92.94 172 SER A CA 1
ATOM 1366 C C . SER A 1 172 ? -5.152 3.437 -11.665 1.00 92.94 172 SER A C 1
ATOM 1368 O O . SER A 1 172 ? -4.305 3.186 -10.801 1.00 92.94 172 SER A O 1
ATOM 1370 N N . PHE A 1 173 ? -5.173 4.568 -12.366 1.00 91.12 173 PHE A N 1
ATOM 1371 C CA . PHE A 1 173 ? -4.173 5.620 -12.258 1.00 91.12 173 PHE A CA 1
ATOM 1372 C C . PHE A 1 173 ? -4.809 6.930 -11.808 1.00 91.12 173 PHE A C 1
ATOM 1374 O O . PHE A 1 173 ? -5.933 7.252 -12.196 1.00 91.12 173 PHE A O 1
ATOM 1381 N N . ILE A 1 174 ? -4.057 7.711 -11.038 1.00 89.44 174 ILE A N 1
ATOM 1382 C CA . ILE A 1 174 ? -4.284 9.148 -10.904 1.00 89.44 174 ILE A CA 1
ATOM 1383 C C . ILE A 1 174 ? -3.394 9.840 -11.934 1.00 89.44 174 ILE A C 1
ATOM 1385 O O . ILE A 1 174 ? -2.186 9.590 -11.973 1.00 89.44 174 ILE A O 1
ATOM 1389 N N . TYR A 1 175 ? -4.005 10.689 -12.756 1.00 85.88 175 TYR A N 1
ATOM 1390 C CA . TYR A 1 175 ? -3.337 11.476 -13.786 1.00 85.88 175 TYR A CA 1
ATOM 1391 C C . TYR A 1 175 ? -3.319 12.952 -13.386 1.00 85.88 175 TYR A C 1
ATOM 1393 O O . TYR A 1 175 ? -4.361 13.494 -13.009 1.00 85.88 175 TYR A O 1
ATOM 1401 N N . THR A 1 176 ? -2.143 13.576 -13.453 1.00 81.25 176 THR A N 1
ATOM 1402 C CA . THR A 1 176 ? -1.910 14.986 -13.098 1.00 81.25 176 THR A CA 1
ATOM 1403 C C . THR A 1 176 ? -1.011 15.671 -14.111 1.00 81.25 176 THR A C 1
ATOM 1405 O O . THR A 1 176 ? -0.036 15.010 -14.547 1.00 81.25 176 THR A O 1
#

Foldseek 3Di:
DDDDDDDDDDDDPPPPPDPDDPDDPDDDDDDQDDALCAPWAWADQDPQWIFIFDARPPPRDTPPRCPQNFDDKTFGFDDDPVSPQKDWDWDWDQDPVRDTTTDIDIGGPDDDPDDTGGDTDRDPRDRPPDDDDDDDDDDDDPCQPVPAFDKDWDDKDWDPCCVVPPTHIDTDIDGD

Secondary structure (DSSP, 8-state):
--PPPP-----------------PPPPPPPP------TT-EEEEEETTEEEEEEE-TTT--EESP-GGG--EEEEE-B-SSTT-SEEEEEEEEE-TTSSEEEEEEEEESS--SS--B--EEEES-----S--------PPPTHHHHSSS-EEEEEEEE-TTTTTTSS-EEEEEEE-

Sequence (176 aa):
MVRLPFITALTVFLAACLPTKSQQPARPAKLLFSSGFEGVTLGPLEDGYQTISGTDTVTGYRWPITVIGATNSGLHMINHDNQQALRNEIQTVTGHDGHPTRALYSVENYAHHGDTQSPYEILDITDGRRDLYIRYWIKLDRSSLTQPNKWRTFFEWKSKGYADGSGFRLISFIYT

pLDDT: mean 85.37, std 14.86, range [38.31, 98.44]